Protein AF-A0A7S1Z4U7-F1 (afdb_monomer_lite)

Sequence (119 aa):
FMSSIIAFLLVAQSKIVYRRFMEARAHLTLCYKSCQELVQYLAVLTMDDTSEGAKKWRQRVAYRTILLLRVTMATMEYQSQQHAPWRVPEMSDQERHELEEVILLTEDNVDGKDATLAG

Secondary structure (DSSP, 8-state):
-HHHHHHHHHHHHHHHHHHHHHHHHHHHHHHHHHHHHHHHHHHHHTSS---HHHHHHHHHHHHHHHHHHHHHHHHHHHHHH---TT--TTS-HHHHHHHHHHHHHHHHHHTTTGGGS--

pLDDT: mean 82.72, std 14.14, range [39.12, 96.06]

Radius of gyration: 21.39 Å; chains: 1; bounding box: 46×33×61 Å

Structure (mmCIF, N/CA/C/O backbone):
data_AF-A0A7S1Z4U7-F1
#
_entry.id   AF-A0A7S1Z4U7-F1
#
loop_
_atom_site.group_PDB
_atom_site.id
_atom_site.type_symbol
_atom_site.label_atom_id
_atom_site.label_alt_id
_atom_site.label_comp_id
_atom_site.label_asym_id
_atom_site.label_entity_id
_atom_site.label_seq_id
_atom_site.pdbx_PDB_ins_code
_atom_site.Cartn_x
_atom_site.Cartn_y
_atom_site.Cartn_z
_atom_site.occupancy
_atom_site.B_iso_or_equiv
_atom_site.auth_seq_id
_atom_site.auth_comp_id
_atom_site.auth_asym_id
_atom_site.auth_atom_id
_atom_site.pdbx_PDB_model_num
ATOM 1 N N . PHE A 1 1 ? -29.318 4.287 37.965 1.00 84.56 1 PHE A N 1
ATOM 2 C CA . PHE A 1 1 ? -27.888 4.252 38.339 1.00 84.56 1 PHE A CA 1
ATOM 3 C C . PHE A 1 1 ? -27.112 3.152 37.609 1.00 84.56 1 PHE A C 1
ATOM 5 O O . PHE A 1 1 ? -26.137 3.461 36.940 1.00 84.56 1 PHE A O 1
ATOM 12 N N . MET A 1 2 ? -27.557 1.887 37.629 1.00 89.38 2 MET A N 1
ATOM 13 C CA . MET A 1 2 ? -26.891 0.821 36.848 1.00 89.38 2 MET A CA 1
ATOM 14 C C . MET A 1 2 ? -26.913 1.080 35.327 1.00 89.38 2 MET A C 1
ATOM 16 O O . MET A 1 2 ? -25.887 0.980 34.665 1.00 89.38 2 MET A O 1
ATOM 20 N N . SER A 1 3 ? -28.051 1.526 34.782 1.00 92.44 3 SER A N 1
ATOM 21 C CA . SER A 1 3 ? -28.183 1.883 33.355 1.00 92.44 3 SER A CA 1
ATOM 22 C C . SER A 1 3 ? -27.250 3.028 32.916 1.00 92.44 3 SER A C 1
ATOM 24 O O . SER A 1 3 ? -26.701 2.976 31.817 1.00 92.44 3 SER A O 1
ATOM 26 N N . SER A 1 4 ? -27.003 4.024 33.775 1.00 93.00 4 SER A N 1
ATOM 27 C CA . SER A 1 4 ? -26.118 5.152 33.451 1.00 93.00 4 SER A CA 1
ATOM 28 C C . SER A 1 4 ? -24.641 4.749 33.394 1.00 93.00 4 SER A C 1
ATOM 30 O O . SER A 1 4 ? -23.907 5.265 32.556 1.00 93.00 4 SER A O 1
ATOM 32 N N . ILE A 1 5 ? -24.208 3.794 34.227 1.00 95.31 5 ILE A N 1
ATOM 33 C CA . ILE A 1 5 ? -22.835 3.260 34.187 1.00 95.31 5 ILE A CA 1
ATOM 34 C C . ILE A 1 5 ? -22.615 2.454 32.901 1.00 95.31 5 ILE A C 1
ATOM 36 O O . ILE A 1 5 ? -21.605 2.636 32.225 1.00 95.31 5 ILE A O 1
ATOM 40 N N . ILE A 1 6 ? -23.584 1.617 32.518 1.00 94.94 6 ILE A N 1
ATOM 41 C CA . ILE A 1 6 ? -23.508 0.815 31.287 1.00 94.94 6 ILE A CA 1
ATOM 42 C C . ILE A 1 6 ? -23.445 1.719 30.049 1.00 94.94 6 ILE A C 1
ATOM 44 O O . ILE A 1 6 ? -22.613 1.500 29.170 1.00 94.94 6 ILE A O 1
ATOM 48 N N . ALA A 1 7 ? -24.265 2.774 29.998 1.00 94.44 7 ALA A N 1
ATOM 49 C CA . ALA A 1 7 ? -24.229 3.742 28.903 1.00 94.44 7 ALA A CA 1
ATOM 50 C C . ALA A 1 7 ? -22.855 4.428 28.783 1.00 94.44 7 ALA A C 1
ATOM 52 O O . ALA A 1 7 ? -22.326 4.568 27.681 1.00 94.44 7 ALA A O 1
ATOM 53 N N . PHE A 1 8 ? -22.240 4.801 29.910 1.00 95.00 8 PHE A N 1
ATOM 54 C CA . PHE A 1 8 ? -20.904 5.396 29.914 1.00 95.00 8 PHE A CA 1
ATOM 55 C C . PHE A 1 8 ? -19.829 4.424 29.402 1.00 95.00 8 PHE A C 1
ATOM 57 O O . PHE A 1 8 ? -19.002 4.807 28.572 1.00 95.00 8 PHE A O 1
ATOM 64 N N . LEU A 1 9 ? -19.866 3.161 29.838 1.00 95.25 9 LEU A N 1
ATOM 65 C CA . LEU A 1 9 ? -18.925 2.129 29.388 1.00 95.25 9 LEU A CA 1
ATOM 66 C C . LEU A 1 9 ? -19.042 1.856 27.884 1.00 95.25 9 LEU A C 1
ATOM 68 O O . LEU A 1 9 ? -18.022 1.777 27.202 1.00 95.25 9 LEU A O 1
ATOM 72 N N . LEU A 1 10 ? -20.263 1.795 27.345 1.00 96.06 10 LEU A N 1
ATOM 73 C CA . LEU A 1 10 ? -20.496 1.628 25.905 1.00 96.06 10 LEU A CA 1
ATOM 74 C C . LEU A 1 10 ? -19.935 2.801 25.087 1.00 96.06 10 LEU A C 1
ATOM 76 O O . LEU A 1 10 ? -19.312 2.606 24.038 1.00 96.06 10 LEU A O 1
ATOM 80 N N . VAL A 1 11 ? -20.098 4.033 25.574 1.00 95.88 11 VAL A N 1
ATOM 81 C CA . VAL A 1 11 ? -19.523 5.218 24.918 1.00 95.88 11 VAL A CA 1
ATOM 82 C C . VAL A 1 11 ? -17.993 5.202 24.998 1.00 95.88 11 VAL A C 1
ATOM 84 O O . VAL A 1 11 ? -17.323 5.533 24.021 1.00 95.88 11 VAL A O 1
ATOM 87 N N . ALA A 1 12 ? -17.413 4.792 26.127 1.00 95.50 12 ALA A N 1
ATOM 88 C CA . ALA A 1 12 ? -15.964 4.671 26.266 1.00 95.50 12 ALA A CA 1
ATOM 89 C C . ALA A 1 12 ? -15.391 3.599 25.322 1.00 95.50 12 ALA A C 1
ATOM 91 O O . ALA A 1 12 ? -14.424 3.858 24.605 1.00 95.50 12 ALA A O 1
ATOM 92 N N . GLN A 1 13 ? -16.023 2.425 25.260 1.00 95.25 13 GLN A N 1
ATOM 93 C CA . GLN A 1 13 ? -15.604 1.327 24.393 1.00 95.25 13 GLN A CA 1
ATOM 94 C C . GLN A 1 13 ? -15.696 1.708 22.912 1.00 95.25 13 GLN A C 1
ATOM 96 O O . GLN A 1 13 ? -14.731 1.520 22.170 1.00 95.25 13 GLN A O 1
ATOM 101 N N . SER A 1 14 ? -16.817 2.295 22.484 1.00 95.31 14 SER A N 1
ATOM 102 C CA . SER A 1 14 ? -16.995 2.715 21.089 1.00 95.31 14 SER A CA 1
ATOM 103 C C . SER A 1 14 ? -15.962 3.764 20.672 1.00 95.31 14 SER A C 1
ATOM 105 O O . SER A 1 14 ? -15.386 3.651 19.591 1.00 95.31 14 SER A O 1
ATOM 107 N N . LYS A 1 15 ? -15.625 4.720 21.550 1.00 95.56 15 LYS A N 1
ATOM 108 C CA . LYS A 1 15 ? -14.544 5.689 21.304 1.00 95.56 15 LYS A CA 1
ATOM 109 C C . LYS A 1 15 ? -13.176 5.026 21.133 1.00 95.56 15 LYS A C 1
ATOM 111 O O . LYS A 1 15 ? -12.426 5.430 20.246 1.00 95.56 15 LYS A O 1
ATOM 116 N N . ILE A 1 16 ? -12.841 4.027 21.954 1.00 95.56 16 ILE A N 1
ATOM 117 C CA . ILE A 1 16 ? -11.557 3.309 21.859 1.00 95.56 16 ILE A CA 1
ATOM 118 C C . ILE A 1 16 ? -11.460 2.558 20.528 1.00 95.56 16 ILE A C 1
ATOM 120 O O . ILE A 1 16 ? -10.454 2.685 19.827 1.00 95.56 16 ILE A O 1
ATOM 124 N N . VAL A 1 17 ? -12.506 1.813 20.160 1.00 93.75 17 VAL A N 1
ATOM 125 C CA . VAL A 1 17 ? -12.552 1.060 18.896 1.00 93.75 17 VAL A CA 1
ATOM 126 C C . VAL A 1 17 ? -12.471 2.009 17.703 1.00 93.75 17 VAL A C 1
ATOM 128 O O . VAL A 1 17 ? -11.656 1.800 16.807 1.00 93.75 17 VAL A O 1
ATOM 131 N N . TYR A 1 18 ? -13.245 3.097 17.726 1.00 93.69 18 TYR A N 1
ATOM 132 C CA . TYR A 1 18 ? -13.238 4.096 16.662 1.00 93.69 18 TYR A CA 1
ATOM 133 C C . TYR A 1 18 ? -11.863 4.747 16.487 1.00 93.69 18 TYR A C 1
ATOM 135 O O . TYR A 1 18 ? -11.378 4.880 15.366 1.00 93.69 18 TYR A O 1
ATOM 143 N N . ARG A 1 19 ? -11.191 5.106 17.589 1.00 95.62 19 ARG A N 1
ATOM 144 C CA . ARG A 1 19 ? -9.846 5.688 17.532 1.00 95.62 19 ARG A CA 1
ATOM 145 C C . ARG A 1 19 ? -8.843 4.727 16.893 1.00 95.62 19 ARG A C 1
ATOM 147 O O . ARG A 1 19 ? -8.124 5.141 15.991 1.00 95.62 19 ARG A O 1
ATOM 154 N N . ARG A 1 20 ? -8.834 3.458 17.314 1.00 91.88 20 ARG A N 1
ATOM 155 C CA . ARG A 1 20 ? -7.946 2.429 16.742 1.00 91.88 20 ARG A CA 1
ATOM 156 C C . ARG A 1 20 ? -8.210 2.210 15.254 1.00 91.88 20 ARG A C 1
ATOM 158 O O . ARG A 1 20 ? -7.270 2.118 14.473 1.00 91.88 20 ARG A O 1
ATOM 165 N N . PHE A 1 21 ? -9.480 2.173 14.857 1.00 89.31 21 PHE A N 1
ATOM 166 C CA . PHE A 1 21 ? -9.862 2.051 13.453 1.00 89.31 21 PHE A CA 1
ATOM 167 C C . PHE A 1 21 ? -9.358 3.235 12.614 1.00 89.31 21 PHE A C 1
ATOM 169 O O . PHE A 1 21 ? -8.782 3.042 11.544 1.00 89.31 21 PHE A O 1
ATOM 176 N N . MET A 1 22 ? -9.529 4.463 13.112 1.00 91.81 22 MET A N 1
ATOM 177 C CA . MET A 1 22 ? -9.057 5.667 12.424 1.00 91.81 22 MET A CA 1
ATOM 178 C C . MET A 1 22 ? -7.529 5.719 12.316 1.00 91.81 22 MET A C 1
ATOM 180 O O . MET A 1 22 ? -7.007 6.124 11.281 1.00 91.81 22 MET A O 1
ATOM 184 N N . GLU A 1 23 ? -6.815 5.277 13.350 1.00 93.75 23 GLU A N 1
ATOM 185 C CA . GLU A 1 23 ? -5.352 5.202 13.366 1.00 93.75 23 GLU A CA 1
ATOM 186 C C . GLU A 1 23 ? -4.828 4.181 12.345 1.00 93.75 23 GLU A C 1
ATOM 188 O O . GLU A 1 23 ? -3.990 4.517 11.507 1.00 93.75 23 GLU A O 1
ATOM 193 N N . ALA A 1 24 ? -5.409 2.977 12.303 1.00 88.38 24 ALA A N 1
ATOM 194 C CA . ALA A 1 24 ? -5.095 1.983 11.276 1.00 88.38 24 ALA A CA 1
ATOM 195 C C . ALA A 1 24 ? -5.344 2.531 9.858 1.00 88.38 24 ALA A C 1
ATOM 197 O O . ALA A 1 24 ? -4.479 2.433 8.985 1.00 88.38 24 ALA A O 1
ATOM 198 N N . ARG A 1 25 ? -6.492 3.187 9.632 1.00 88.38 25 ARG A N 1
ATOM 199 C CA . ARG A 1 25 ? -6.826 3.817 8.343 1.00 88.38 25 ARG A CA 1
ATOM 200 C C . ARG A 1 25 ? -5.832 4.916 7.950 1.00 88.38 25 ARG A C 1
ATOM 202 O O . ARG A 1 25 ? -5.507 5.048 6.767 1.00 88.38 25 ARG A O 1
ATOM 209 N N . ALA A 1 26 ? -5.337 5.692 8.912 1.00 93.00 26 ALA A N 1
ATOM 210 C CA . ALA A 1 26 ? -4.315 6.704 8.664 1.00 93.00 26 ALA A CA 1
ATOM 211 C C . ALA A 1 26 ? -2.995 6.067 8.196 1.00 93.00 26 ALA A C 1
ATOM 213 O O . ALA A 1 26 ? -2.436 6.507 7.190 1.00 93.00 26 ALA A O 1
ATOM 214 N N . HIS A 1 27 ? -2.542 4.989 8.845 1.00 91.62 27 HIS A N 1
ATOM 215 C CA . HIS A 1 27 ? -1.341 4.254 8.428 1.00 91.62 27 HIS A CA 1
ATOM 216 C C . HIS A 1 27 ? -1.465 3.658 7.022 1.00 91.62 27 HIS A C 1
ATOM 218 O O . HIS A 1 27 ? -0.524 3.729 6.236 1.00 91.62 27 HIS A O 1
ATOM 224 N N . LEU A 1 28 ? -2.636 3.136 6.666 1.00 89.56 28 LEU A N 1
ATOM 225 C CA . LEU A 1 28 ? -2.896 2.612 5.323 1.00 89.56 28 LEU A CA 1
ATOM 226 C C . LEU A 1 28 ? -2.889 3.704 4.258 1.00 89.56 28 LEU A C 1
ATOM 228 O O . LEU A 1 28 ? -2.333 3.521 3.179 1.00 89.56 28 LEU A O 1
ATOM 232 N N . THR A 1 29 ? -3.468 4.860 4.582 1.00 91.31 29 THR A N 1
ATOM 233 C CA . THR A 1 29 ? -3.444 6.028 3.694 1.00 91.31 29 THR A CA 1
ATOM 234 C C . THR A 1 29 ? -2.005 6.483 3.452 1.00 91.31 29 THR A C 1
ATOM 236 O O . THR A 1 29 ? -1.626 6.763 2.315 1.00 91.31 29 THR A O 1
ATOM 239 N N . LEU A 1 30 ? -1.184 6.505 4.507 1.00 94.44 30 LEU A N 1
ATOM 240 C CA . LEU A 1 30 ? 0.239 6.813 4.403 1.00 94.44 30 LEU A CA 1
ATOM 241 C C . LEU A 1 30 ? 0.974 5.781 3.536 1.00 94.44 30 LEU A C 1
ATOM 243 O O . LEU A 1 30 ? 1.702 6.170 2.630 1.00 94.44 30 LEU A O 1
ATOM 247 N N . CYS A 1 31 ? 0.733 4.487 3.754 1.00 91.00 31 CYS A N 1
ATOM 248 C CA . CYS A 1 31 ? 1.320 3.408 2.959 1.00 91.00 31 CYS A CA 1
ATOM 249 C C . CYS A 1 31 ? 0.981 3.541 1.465 1.00 91.00 31 CYS A C 1
ATOM 251 O O . CYS A 1 31 ? 1.878 3.463 0.626 1.00 91.00 31 CYS A O 1
ATOM 253 N N . TYR A 1 32 ? -0.285 3.818 1.132 1.00 91.50 32 TYR A N 1
ATOM 254 C CA . TYR A 1 32 ? -0.722 4.037 -0.249 1.00 91.50 32 TYR A CA 1
ATOM 255 C C . TYR A 1 32 ? 0.013 5.217 -0.892 1.00 91.50 32 TYR A C 1
ATOM 257 O O . TYR A 1 32 ? 0.536 5.103 -2.001 1.00 91.50 32 TYR A O 1
ATOM 265 N N . LYS A 1 33 ? 0.112 6.335 -0.164 1.00 93.94 33 LYS A N 1
ATOM 266 C CA . LYS A 1 33 ? 0.832 7.522 -0.629 1.00 93.94 33 LYS A CA 1
ATOM 267 C C . LYS A 1 33 ? 2.316 7.224 -0.863 1.00 93.94 33 LYS A C 1
ATOM 269 O O . LYS A 1 33 ? 2.829 7.538 -1.932 1.00 93.94 33 LYS A O 1
ATOM 274 N N . SER A 1 34 ? 2.983 6.560 0.080 1.00 94.25 34 SER A N 1
ATOM 275 C CA . SER A 1 34 ? 4.397 6.189 -0.050 1.00 94.25 34 SER A CA 1
ATOM 276 C C . SER A 1 34 ? 4.646 5.209 -1.198 1.00 94.25 34 SER A C 1
ATOM 278 O O . SER A 1 34 ? 5.648 5.326 -1.897 1.00 94.25 34 SER A O 1
ATOM 280 N N . CYS A 1 35 ? 3.728 4.272 -1.447 1.00 92.94 35 CYS A N 1
ATOM 281 C CA . CYS A 1 35 ? 3.793 3.372 -2.599 1.00 92.94 35 CYS A CA 1
ATOM 282 C C . CYS A 1 35 ? 3.705 4.135 -3.930 1.00 92.94 35 CYS A C 1
ATOM 284 O O . CYS A 1 35 ? 4.458 3.850 -4.861 1.00 92.94 35 CYS A O 1
ATOM 286 N N . GLN A 1 36 ? 2.813 5.122 -4.018 1.00 92.12 36 GLN A N 1
ATOM 287 C CA . GLN A 1 36 ? 2.683 5.969 -5.201 1.00 92.12 36 GLN A CA 1
ATOM 288 C C . GLN A 1 36 ? 3.936 6.832 -5.423 1.00 92.12 36 GLN A C 1
ATOM 290 O O . GLN A 1 36 ? 4.448 6.892 -6.542 1.00 92.12 36 GLN A O 1
ATOM 295 N N . GLU A 1 37 ? 4.455 7.453 -4.361 1.00 95.12 37 GLU A N 1
ATOM 296 C CA . GLU A 1 37 ? 5.698 8.233 -4.396 1.00 95.12 37 GLU A CA 1
ATOM 297 C C . GLU A 1 37 ? 6.888 7.366 -4.826 1.00 95.12 37 GLU A C 1
ATOM 299 O O . GLU A 1 37 ? 7.665 7.781 -5.682 1.00 95.12 37 GLU A O 1
ATOM 304 N N . LEU A 1 38 ? 6.992 6.131 -4.321 1.00 93.88 38 LEU A N 1
ATOM 305 C CA . LEU A 1 38 ? 8.035 5.180 -4.709 1.00 93.88 38 LEU A CA 1
ATOM 306 C C . LEU A 1 38 ? 8.023 4.912 -6.218 1.00 93.88 38 LEU A C 1
ATOM 308 O O . LEU A 1 38 ? 9.065 5.012 -6.863 1.00 93.88 38 LEU A O 1
ATOM 312 N N . VAL A 1 39 ? 6.858 4.595 -6.792 1.00 92.62 39 VAL A N 1
ATOM 313 C CA . VAL A 1 39 ? 6.727 4.331 -8.236 1.00 92.62 39 VAL A CA 1
ATOM 314 C C . VAL A 1 39 ? 7.054 5.582 -9.053 1.00 92.62 39 VAL A C 1
ATOM 316 O O . VAL A 1 39 ? 7.707 5.488 -10.093 1.00 92.62 39 VAL A O 1
ATOM 319 N N . GLN A 1 40 ? 6.655 6.762 -8.576 1.00 93.19 40 GLN A N 1
ATOM 320 C CA . GLN A 1 40 ? 6.977 8.025 -9.233 1.00 93.19 40 GLN A CA 1
ATOM 321 C C . GLN A 1 40 ? 8.484 8.314 -9.206 1.00 93.19 40 GLN A C 1
ATOM 323 O O . GLN A 1 40 ? 9.059 8.622 -10.250 1.00 93.19 40 GLN A O 1
ATOM 328 N N . TYR A 1 41 ? 9.143 8.173 -8.054 1.00 94.88 41 TYR A N 1
ATOM 329 C CA . TYR A 1 41 ? 10.592 8.355 -7.938 1.00 94.88 41 TYR A CA 1
ATOM 330 C C . TYR A 1 41 ? 11.362 7.351 -8.786 1.00 94.88 41 TYR A C 1
ATOM 332 O O . TYR A 1 41 ? 12.333 7.722 -9.438 1.00 94.88 41 TYR A O 1
ATOM 340 N N . LEU A 1 42 ? 10.892 6.107 -8.850 1.00 92.62 42 LEU A N 1
ATOM 341 C CA . LEU A 1 42 ? 11.449 5.079 -9.720 1.00 92.62 42 LEU A CA 1
ATOM 342 C C . LEU A 1 42 ? 11.386 5.492 -11.197 1.00 92.62 42 LEU A C 1
ATOM 344 O O . LEU A 1 42 ? 12.367 5.348 -11.927 1.00 92.62 42 LEU A O 1
ATOM 348 N N . ALA A 1 43 ? 10.237 6.013 -11.634 1.00 89.81 43 ALA A N 1
ATOM 349 C CA . ALA A 1 43 ? 10.028 6.460 -13.005 1.00 89.81 43 ALA A CA 1
ATOM 350 C C . ALA A 1 43 ? 10.910 7.665 -13.360 1.00 89.81 43 ALA A C 1
ATOM 352 O O . ALA A 1 43 ? 11.473 7.686 -14.451 1.00 89.81 43 ALA A O 1
ATOM 353 N N . VAL A 1 44 ? 11.067 8.618 -12.435 1.00 93.19 44 VAL A N 1
ATOM 354 C CA . VAL A 1 44 ? 11.950 9.784 -12.604 1.00 93.19 44 VAL A CA 1
ATOM 355 C C . VAL A 1 44 ? 13.419 9.358 -12.639 1.00 93.19 44 VAL A C 1
ATOM 357 O O . VAL A 1 44 ? 14.151 9.774 -13.529 1.00 93.19 44 VAL A O 1
ATOM 360 N N . LEU A 1 45 ? 13.847 8.482 -11.725 1.00 92.44 45 LEU A N 1
ATOM 361 C CA . LEU A 1 45 ? 15.233 8.008 -11.644 1.00 92.44 45 LEU A CA 1
ATOM 362 C C . LEU A 1 45 ? 15.664 7.231 -12.897 1.00 92.44 45 LEU A C 1
ATOM 364 O O . LEU A 1 45 ? 16.823 7.278 -13.290 1.00 92.44 45 LEU A O 1
ATOM 368 N N . THR A 1 46 ? 14.731 6.515 -13.525 1.00 92.19 46 THR A N 1
ATOM 369 C CA . THR A 1 46 ? 14.982 5.698 -14.725 1.00 92.19 46 THR A CA 1
ATOM 370 C C . THR A 1 46 ? 14.435 6.334 -16.003 1.00 92.19 46 THR A C 1
ATOM 372 O O . THR A 1 46 ? 14.180 5.639 -16.988 1.00 92.19 46 THR A O 1
ATOM 375 N N . MET A 1 47 ? 14.224 7.653 -15.999 1.00 91.25 47 MET A N 1
ATOM 376 C CA . MET A 1 47 ? 13.688 8.373 -17.154 1.00 91.25 47 MET A CA 1
ATOM 377 C C . MET A 1 47 ? 14.663 8.358 -18.339 1.00 91.25 47 MET A C 1
ATOM 379 O O . MET A 1 47 ? 14.232 8.119 -19.466 1.00 91.25 47 MET A O 1
ATOM 383 N N . ASP A 1 48 ? 15.959 8.529 -18.074 1.00 93.06 48 ASP A N 1
ATOM 384 C CA . ASP A 1 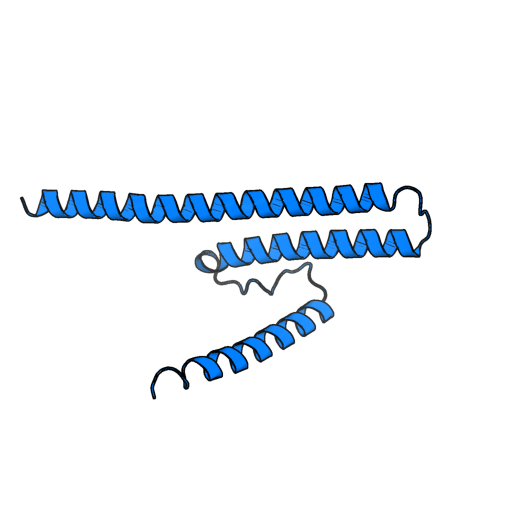48 ? 17.000 8.565 -19.111 1.00 93.06 48 ASP A CA 1
ATOM 385 C C . ASP A 1 48 ? 17.406 7.165 -19.605 1.00 93.06 48 ASP A C 1
ATOM 387 O O . ASP A 1 48 ? 17.950 7.015 -20.702 1.00 93.06 48 ASP A O 1
ATOM 391 N N . ASP A 1 49 ? 17.103 6.117 -18.831 1.00 90.94 49 ASP A N 1
ATOM 392 C CA . ASP A 1 49 ? 17.371 4.734 -19.220 1.00 90.94 49 ASP A CA 1
ATOM 393 C C . ASP A 1 49 ? 16.204 4.160 -20.040 1.00 90.94 49 ASP A C 1
ATOM 395 O O . ASP A 1 49 ? 15.152 3.750 -19.531 1.00 90.94 49 ASP A O 1
ATOM 399 N N . THR A 1 50 ? 16.402 4.131 -21.357 1.00 91.44 50 THR A N 1
ATOM 400 C CA . THR A 1 50 ? 15.444 3.586 -22.329 1.00 91.44 50 THR A CA 1
ATOM 401 C C . THR A 1 50 ? 15.651 2.099 -22.616 1.00 91.44 50 THR A C 1
ATOM 403 O O . THR A 1 50 ? 14.921 1.534 -23.438 1.00 91.44 50 THR A O 1
ATOM 406 N N . SER A 1 51 ? 16.595 1.442 -21.930 1.00 94.88 51 SER A N 1
ATOM 407 C CA . SER A 1 51 ? 16.855 0.017 -22.107 1.00 94.88 51 SER A CA 1
ATOM 408 C C . SER A 1 51 ? 15.615 -0.827 -21.795 1.00 94.88 51 SER A C 1
ATOM 410 O O . SER A 1 51 ? 14.827 -0.552 -20.884 1.00 94.88 51 SER A O 1
ATOM 412 N N . GLU A 1 52 ? 15.445 -1.918 -22.543 1.00 92.56 52 GLU A N 1
ATOM 413 C CA . GLU A 1 52 ? 14.373 -2.890 -22.290 1.00 92.56 52 GLU A CA 1
ATOM 414 C C . GLU A 1 52 ? 14.469 -3.502 -20.882 1.00 92.56 52 GLU A C 1
ATOM 416 O O . GLU A 1 52 ? 13.451 -3.832 -20.270 1.00 92.56 52 GLU A O 1
ATOM 421 N N . GLY A 1 53 ? 15.683 -3.593 -20.326 1.00 91.44 53 GLY A N 1
ATOM 422 C CA . GLY A 1 53 ? 15.914 -4.008 -18.943 1.00 91.44 53 GLY A CA 1
ATOM 423 C C . GLY A 1 53 ? 15.267 -3.055 -17.938 1.00 91.44 53 GLY A C 1
ATOM 424 O O . GLY A 1 53 ? 14.485 -3.496 -17.092 1.00 91.44 53 GLY A O 1
ATOM 425 N N . ALA A 1 54 ? 15.511 -1.749 -18.072 1.00 88.62 54 ALA A N 1
ATOM 426 C CA . ALA A 1 54 ? 14.925 -0.735 -17.200 1.00 88.62 54 ALA A CA 1
ATOM 427 C C . ALA A 1 54 ? 13.397 -0.659 -17.320 1.00 88.62 54 ALA A C 1
ATOM 429 O O . ALA A 1 54 ? 12.703 -0.469 -16.318 1.00 88.62 54 ALA 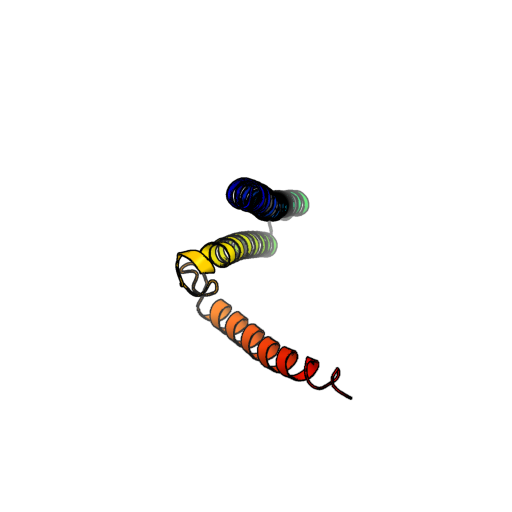A O 1
ATOM 430 N N . LYS A 1 55 ? 12.836 -0.852 -18.522 1.00 89.81 55 LYS A N 1
ATOM 431 C CA . LYS A 1 55 ? 11.375 -0.933 -18.717 1.00 89.81 55 LYS A CA 1
ATOM 432 C C . LYS A 1 55 ? 10.767 -2.129 -17.983 1.00 89.81 55 LYS A C 1
ATOM 434 O O . LYS A 1 55 ? 9.822 -1.956 -17.213 1.00 89.81 55 LYS A O 1
ATOM 439 N N . LYS A 1 56 ? 11.337 -3.327 -18.159 1.00 92.38 56 LYS A N 1
ATOM 440 C CA . LYS A 1 56 ? 10.875 -4.544 -17.466 1.00 92.38 56 LYS A CA 1
ATOM 441 C C . LYS A 1 56 ? 11.005 -4.424 -15.953 1.00 92.38 56 LYS A C 1
ATOM 443 O O . LYS A 1 56 ? 10.133 -4.890 -15.222 1.00 92.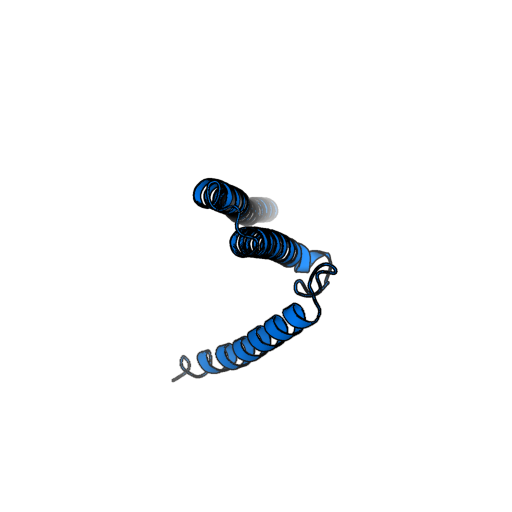38 56 LYS A O 1
ATOM 448 N N . TRP A 1 57 ? 12.079 -3.801 -15.474 1.00 89.81 57 TRP A N 1
ATOM 449 C CA . TRP A 1 57 ? 12.278 -3.572 -14.049 1.00 89.81 57 TRP A CA 1
ATOM 450 C C . TRP A 1 57 ? 11.233 -2.611 -13.471 1.00 89.81 57 TRP A C 1
ATOM 452 O O . TRP A 1 57 ? 10.577 -2.965 -12.492 1.00 89.81 57 TRP A O 1
ATOM 462 N N . ARG A 1 58 ? 10.981 -1.466 -14.124 1.00 90.94 58 ARG A N 1
ATOM 463 C CA . ARG A 1 58 ? 9.905 -0.533 -13.740 1.00 90.94 58 ARG A CA 1
ATOM 464 C C . ARG A 1 58 ? 8.547 -1.216 -13.662 1.00 90.94 58 ARG A C 1
ATOM 466 O O . ARG A 1 58 ? 7.837 -1.065 -12.670 1.00 90.94 58 ARG A O 1
ATOM 473 N N . GLN A 1 59 ? 8.207 -1.997 -14.686 1.00 90.50 59 GLN A N 1
ATOM 474 C CA . GLN A 1 59 ? 6.948 -2.734 -14.732 1.00 90.50 59 GLN A CA 1
ATOM 475 C C . GLN A 1 59 ? 6.843 -3.745 -13.585 1.00 90.50 59 GLN A C 1
ATOM 477 O O . GLN A 1 59 ? 5.792 -3.846 -12.959 1.00 90.50 59 GLN A O 1
ATOM 482 N N . ARG A 1 60 ? 7.935 -4.449 -13.262 1.00 90.56 60 ARG A N 1
ATOM 483 C CA . ARG A 1 60 ? 7.976 -5.407 -12.149 1.00 90.56 60 ARG A CA 1
ATOM 484 C C . ARG A 1 60 ? 7.784 -4.728 -10.797 1.00 90.56 60 ARG A C 1
ATOM 486 O O . ARG A 1 60 ? 7.034 -5.240 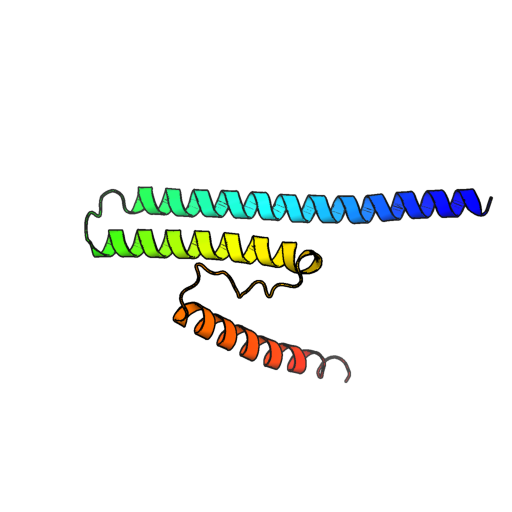-9.973 1.00 90.56 60 ARG A O 1
ATOM 493 N N . VAL A 1 61 ? 8.445 -3.594 -10.568 1.00 91.06 61 VAL A N 1
ATOM 494 C CA . VAL A 1 61 ? 8.288 -2.830 -9.324 1.00 91.06 61 VAL A CA 1
ATOM 495 C C . VAL A 1 61 ? 6.853 -2.326 -9.200 1.00 91.06 61 VAL A C 1
ATOM 497 O O . VAL A 1 61 ? 6.213 -2.605 -8.193 1.00 91.06 61 VAL A O 1
ATOM 500 N N . ALA A 1 62 ? 6.312 -1.684 -10.240 1.00 90.50 62 ALA A N 1
ATOM 501 C CA . ALA A 1 62 ? 4.933 -1.199 -10.238 1.00 90.50 62 ALA A CA 1
ATOM 502 C C . ALA A 1 62 ? 3.920 -2.329 -9.993 1.00 90.50 62 ALA A C 1
ATOM 504 O O . ALA A 1 62 ? 3.022 -2.185 -9.166 1.00 90.50 62 ALA A O 1
ATOM 505 N N . TYR A 1 63 ? 4.099 -3.475 -10.655 1.00 90.50 63 TYR A N 1
ATOM 506 C CA . TYR A 1 63 ? 3.262 -4.654 -10.454 1.00 90.50 63 TYR A CA 1
ATOM 507 C C . TYR A 1 63 ? 3.325 -5.159 -9.004 1.00 90.50 63 TYR A C 1
ATOM 509 O O . TYR A 1 63 ? 2.282 -5.323 -8.374 1.00 90.50 63 TYR A O 1
ATOM 517 N N . ARG A 1 64 ? 4.527 -5.315 -8.428 1.00 89.19 64 ARG A N 1
ATOM 518 C CA . ARG A 1 64 ? 4.693 -5.741 -7.027 1.00 89.19 64 ARG A CA 1
ATOM 519 C C . ARG A 1 64 ? 4.087 -4.746 -6.038 1.00 89.19 64 ARG A C 1
ATOM 521 O O . ARG A 1 64 ? 3.476 -5.163 -5.060 1.00 89.19 64 ARG A O 1
ATOM 528 N N . THR A 1 65 ? 4.206 -3.446 -6.295 1.00 90.81 65 THR A N 1
ATOM 529 C CA . THR A 1 65 ? 3.582 -2.406 -5.467 1.00 90.81 65 THR A CA 1
ATOM 530 C C . THR A 1 65 ? 2.055 -2.488 -5.516 1.00 90.81 65 THR A C 1
ATOM 532 O O . THR A 1 65 ? 1.407 -2.421 -4.475 1.00 90.81 65 THR A O 1
ATOM 535 N N . ILE A 1 66 ? 1.464 -2.686 -6.698 1.00 88.81 66 ILE A N 1
ATOM 536 C CA . ILE A 1 66 ? 0.009 -2.866 -6.847 1.00 88.81 66 ILE A CA 1
ATOM 537 C C . ILE A 1 66 ? -0.456 -4.134 -6.123 1.00 88.81 66 ILE A C 1
ATOM 539 O O . ILE A 1 66 ? -1.467 -4.105 -5.419 1.00 88.81 66 ILE A O 1
ATOM 543 N N . LEU A 1 67 ? 0.287 -5.231 -6.271 1.00 88.06 67 LEU A N 1
ATOM 544 C CA . LEU A 1 67 ? -0.005 -6.503 -5.619 1.00 88.06 67 LEU A CA 1
ATOM 545 C C . LEU A 1 67 ? 0.013 -6.360 -4.091 1.00 88.06 67 LEU A C 1
ATOM 547 O O . LEU A 1 67 ? -0.940 -6.763 -3.429 1.00 88.06 67 LEU A O 1
ATOM 551 N N . LEU A 1 68 ? 1.041 -5.704 -3.541 1.00 86.88 68 LEU A N 1
ATOM 552 C CA . LEU A 1 68 ? 1.154 -5.412 -2.111 1.00 86.88 68 LEU A CA 1
ATOM 553 C C . LEU A 1 68 ? -0.053 -4.617 -1.597 1.00 86.88 68 LEU A C 1
ATOM 555 O O . LEU A 1 68 ? -0.632 -4.968 -0.568 1.00 86.88 68 LEU A O 1
ATOM 559 N N . LEU A 1 69 ? -0.465 -3.570 -2.319 1.00 88.00 69 LEU A N 1
ATOM 560 C CA . LEU A 1 69 ? -1.625 -2.758 -1.945 1.00 88.00 69 LEU A CA 1
ATOM 561 C C . LEU A 1 69 ? -2.920 -3.581 -1.941 1.00 88.00 69 LEU A C 1
ATOM 563 O O . LEU A 1 69 ? -3.715 -3.460 -1.009 1.00 88.00 69 LEU A O 1
ATOM 567 N N . ARG A 1 70 ? -3.112 -4.456 -2.936 1.00 85.69 70 ARG A N 1
ATOM 568 C CA . ARG A 1 70 ? -4.282 -5.345 -3.006 1.00 85.69 70 ARG A CA 1
ATOM 569 C C . ARG A 1 70 ? -4.310 -6.370 -1.881 1.00 85.69 70 ARG A C 1
ATOM 571 O O . ARG A 1 70 ? -5.348 -6.522 -1.247 1.00 85.69 70 ARG A O 1
ATOM 578 N N . VAL A 1 71 ? -3.185 -7.023 -1.594 1.00 86.25 71 VAL A N 1
ATOM 579 C CA . VAL A 1 71 ? -3.081 -7.981 -0.480 1.00 86.25 71 VAL A CA 1
ATOM 580 C C . VAL A 1 71 ? -3.334 -7.278 0.853 1.00 86.25 71 VAL A C 1
ATOM 582 O O . VAL A 1 71 ? -4.050 -7.800 1.704 1.00 86.25 71 VAL A O 1
ATOM 585 N N . THR A 1 72 ? -2.820 -6.059 1.024 1.00 86.00 72 THR A N 1
ATOM 586 C CA . THR A 1 72 ? -3.057 -5.256 2.233 1.00 86.00 72 THR A CA 1
ATOM 587 C C . THR A 1 72 ? -4.546 -4.943 2.412 1.00 86.00 72 THR A C 1
ATOM 589 O O . THR A 1 72 ? -5.079 -5.140 3.502 1.00 86.00 72 THR A O 1
ATOM 592 N N . MET A 1 73 ? -5.247 -4.524 1.350 1.00 84.12 73 MET A N 1
ATOM 593 C CA . MET A 1 73 ? -6.703 -4.320 1.390 1.00 84.12 73 MET A CA 1
ATOM 594 C C . MET A 1 73 ? -7.461 -5.621 1.679 1.00 84.12 73 MET A C 1
ATOM 596 O O . MET A 1 73 ? -8.303 -5.644 2.574 1.00 84.12 73 MET A O 1
ATOM 600 N N . ALA A 1 74 ? -7.113 -6.720 1.004 1.00 84.75 74 ALA A N 1
ATOM 601 C CA . ALA A 1 74 ? -7.729 -8.026 1.236 1.00 84.75 74 ALA A CA 1
ATOM 602 C C . ALA A 1 74 ? -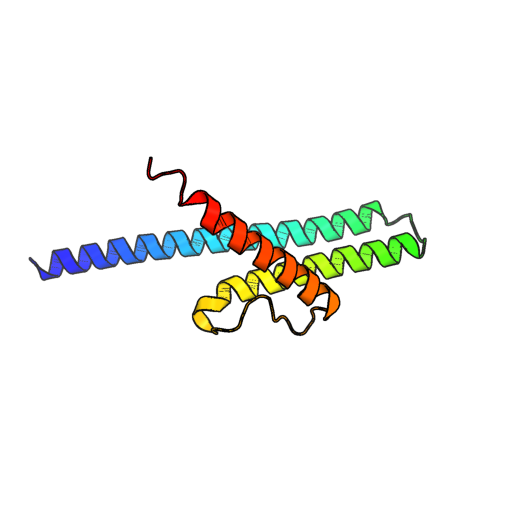7.536 -8.501 2.688 1.00 84.75 74 ALA A C 1
ATOM 604 O O . ALA A 1 74 ? -8.437 -9.080 3.286 1.00 84.75 74 ALA A O 1
ATOM 605 N N . THR A 1 75 ? -6.383 -8.198 3.292 1.00 84.69 75 THR A N 1
ATOM 606 C CA . THR A 1 75 ? -6.079 -8.541 4.690 1.00 84.69 75 THR A CA 1
ATOM 607 C C . THR A 1 75 ? -6.981 -7.782 5.660 1.00 84.69 75 THR A C 1
ATOM 609 O O . THR A 1 75 ? -7.429 -8.343 6.657 1.00 84.69 75 THR A O 1
ATOM 612 N N . MET A 1 76 ? -7.313 -6.524 5.363 1.00 81.38 76 MET A N 1
ATOM 613 C CA . MET A 1 76 ? -8.290 -5.774 6.157 1.00 81.38 76 MET A CA 1
ATOM 614 C C . MET A 1 76 ? -9.708 -6.321 6.011 1.00 81.38 76 MET A C 1
ATOM 616 O O . MET A 1 76 ? -10.471 -6.343 6.975 1.00 81.38 76 MET A O 1
ATOM 620 N N . GLU A 1 77 ? -10.068 -6.737 4.800 1.00 82.56 77 GLU A N 1
ATOM 621 C CA . GLU A 1 77 ? -11.395 -7.266 4.488 1.00 82.56 77 GLU A CA 1
ATOM 622 C C . GLU A 1 77 ? -11.570 -8.725 4.924 1.00 82.56 77 GLU A C 1
ATOM 624 O O . GLU A 1 77 ? -12.702 -9.207 4.970 1.00 82.56 77 GLU A O 1
ATOM 629 N N . TYR A 1 78 ? -10.489 -9.407 5.320 1.00 82.56 78 TYR A N 1
ATOM 630 C CA . TYR A 1 78 ? -10.491 -10.813 5.721 1.00 82.56 78 TYR A CA 1
ATOM 631 C C . TYR A 1 78 ? -11.557 -11.133 6.774 1.00 82.56 78 TYR A C 1
ATOM 633 O O . TYR A 1 78 ? -12.302 -12.101 6.628 1.00 82.56 78 TYR A O 1
ATOM 641 N N . GLN A 1 79 ? -11.696 -10.285 7.800 1.00 74.81 79 GLN A N 1
ATOM 642 C CA . GLN A 1 79 ? -12.695 -10.502 8.852 1.00 74.81 79 GLN A CA 1
ATOM 643 C C . GLN A 1 79 ? -14.144 -10.380 8.356 1.00 74.81 79 GLN A C 1
ATOM 645 O O . GLN A 1 79 ? -15.044 -10.943 8.972 1.00 74.81 79 GLN A O 1
ATOM 650 N N . SER A 1 80 ? -14.372 -9.654 7.260 1.00 78.62 80 SER A N 1
ATOM 651 C CA . SER A 1 80 ? -15.696 -9.436 6.670 1.00 78.62 80 SER A CA 1
ATOM 652 C C . SER A 1 80 ? -16.038 -10.493 5.614 1.00 78.62 80 SER A C 1
ATOM 654 O O . SER A 1 80 ? -17.151 -11.008 5.593 1.00 78.62 80 SER A O 1
ATOM 656 N N . GLN A 1 81 ? -15.079 -10.834 4.746 1.00 77.31 81 GLN A N 1
ATOM 657 C CA . GLN A 1 81 ? -15.312 -11.672 3.563 1.00 77.31 81 GLN A CA 1
ATOM 658 C C . GLN A 1 81 ? -14.914 -13.144 3.752 1.00 77.31 81 GLN A C 1
ATOM 660 O O . GLN A 1 81 ? -15.301 -13.975 2.937 1.00 77.31 81 GLN A O 1
ATOM 665 N N . GLN A 1 82 ? -14.135 -13.485 4.790 1.00 75.06 82 GLN A N 1
ATOM 666 C CA . GLN A 1 82 ? -13.595 -14.836 5.035 1.00 75.06 82 GLN A CA 1
ATOM 667 C C . GLN A 1 82 ? -12.801 -15.436 3.855 1.00 75.06 82 GLN A C 1
ATOM 669 O O . GLN A 1 82 ? -12.552 -16.640 3.798 1.00 75.06 82 GLN A O 1
ATOM 674 N N . HIS A 1 83 ? -12.375 -14.606 2.903 1.00 76.19 83 HIS A N 1
ATOM 675 C CA . HIS A 1 83 ? -11.519 -15.016 1.800 1.00 76.19 83 HIS A CA 1
ATOM 676 C C . HIS A 1 83 ? -10.059 -14.818 2.170 1.00 76.19 83 HIS A C 1
ATOM 678 O O . HIS A 1 83 ? -9.651 -13.716 2.522 1.00 76.19 83 HIS A O 1
ATOM 684 N N . ALA A 1 84 ? -9.276 -15.891 2.064 1.00 75.19 84 ALA A N 1
ATOM 685 C CA . ALA A 1 84 ? -7.839 -15.873 2.292 1.00 75.19 84 ALA A CA 1
ATOM 686 C C . ALA A 1 84 ? -7.170 -14.705 1.531 1.00 75.19 84 ALA A C 1
ATOM 688 O O . ALA A 1 84 ? -7.238 -14.677 0.299 1.00 75.19 84 ALA A O 1
ATOM 689 N N . PRO A 1 85 ? -6.513 -13.755 2.221 1.00 73.31 85 PRO A N 1
ATOM 690 C CA . PRO A 1 85 ? -6.013 -12.524 1.607 1.00 73.31 85 PRO A CA 1
ATOM 691 C C . PRO A 1 85 ? -4.879 -12.746 0.598 1.00 73.31 85 PRO A C 1
ATOM 693 O O . PRO A 1 85 ? -4.593 -11.869 -0.213 1.00 73.31 85 PRO A O 1
ATOM 696 N N . TRP A 1 86 ? -4.262 -13.929 0.607 1.00 75.19 86 TRP A N 1
ATOM 697 C CA . TRP A 1 86 ? -3.269 -14.368 -0.377 1.00 75.19 86 TRP A CA 1
ATOM 698 C C . TRP A 1 86 ? -3.882 -14.910 -1.682 1.00 75.19 86 TRP A C 1
ATOM 700 O O . TRP A 1 86 ? -3.172 -15.088 -2.668 1.00 75.19 86 TRP A O 1
ATOM 710 N N . ARG A 1 87 ? -5.205 -15.120 -1.755 1.00 71.00 87 ARG A N 1
ATOM 711 C CA . ARG A 1 87 ? -5.900 -15.556 -2.981 1.00 71.00 87 ARG A CA 1
ATOM 712 C C . ARG A 1 87 ? -6.367 -14.373 -3.829 1.00 71.00 87 ARG A C 1
ATOM 714 O O . ARG A 1 87 ? -7.549 -14.222 -4.122 1.00 71.00 87 ARG A O 1
ATOM 721 N N . VAL A 1 88 ? -5.424 -13.536 -4.249 1.00 76.81 88 VAL A N 1
ATOM 722 C CA . VAL A 1 88 ? -5.701 -12.426 -5.172 1.00 76.81 88 VAL A CA 1
ATOM 723 C C . VAL A 1 88 ? -5.706 -12.970 -6.612 1.00 76.81 88 VAL A C 1
ATOM 725 O O . VAL A 1 88 ? -4.742 -13.643 -6.996 1.00 76.81 88 VAL A O 1
ATOM 728 N N . PRO A 1 89 ? -6.764 -12.754 -7.423 1.00 73.62 89 PRO A N 1
ATOM 729 C CA . PRO A 1 89 ? -6.881 -13.349 -8.759 1.00 73.62 89 PRO A CA 1
ATOM 730 C C . PRO A 1 89 ? -5.805 -12.859 -9.733 1.00 73.62 89 PRO A C 1
ATOM 732 O O . PRO A 1 89 ? -5.470 -13.574 -10.669 1.00 73.62 89 PRO A O 1
ATOM 735 N N . GLU A 1 90 ? -5.235 -11.677 -9.494 1.00 74.69 90 GLU A N 1
ATOM 736 C CA . GLU A 1 90 ? -4.165 -11.110 -10.317 1.00 74.69 90 GLU A CA 1
ATOM 737 C C . GLU A 1 90 ? -2.770 -11.664 -10.002 1.00 74.69 90 GLU A C 1
ATOM 739 O O . GLU A 1 90 ? -1.841 -11.394 -10.758 1.00 74.69 90 GLU A O 1
ATOM 744 N N . MET A 1 91 ? -2.607 -12.403 -8.902 1.00 77.44 91 MET A N 1
ATOM 745 C CA . MET A 1 91 ? -1.323 -12.984 -8.517 1.00 77.44 91 MET A CA 1
ATOM 746 C C . MET A 1 91 ? -1.007 -14.194 -9.398 1.00 77.44 91 MET A C 1
ATOM 748 O O . MET A 1 91 ? -1.844 -15.088 -9.541 1.00 77.44 91 MET A O 1
ATOM 752 N N . SER A 1 92 ? 0.203 -14.233 -9.959 1.00 79.44 92 SER A N 1
ATOM 753 C CA . SER A 1 92 ? 0.685 -15.391 -10.716 1.00 79.44 92 SER A CA 1
ATOM 754 C C . SER A 1 92 ? 0.774 -16.623 -9.811 1.00 79.44 92 SER A C 1
ATOM 756 O O . SER A 1 92 ? 1.114 -16.503 -8.633 1.00 79.44 92 SER A O 1
ATOM 758 N N . ASP A 1 93 ? 0.530 -17.819 -10.348 1.00 74.75 93 ASP A N 1
ATOM 759 C CA . ASP A 1 93 ? 0.585 -19.066 -9.569 1.00 74.75 93 ASP A CA 1
ATOM 760 C C . ASP A 1 93 ? 1.970 -19.311 -8.946 1.00 74.75 93 ASP A C 1
ATOM 762 O O . ASP A 1 93 ? 2.076 -19.853 -7.849 1.00 74.75 93 ASP A O 1
ATOM 766 N N . GLN A 1 94 ? 3.033 -18.829 -9.594 1.00 77.06 94 GLN A N 1
ATOM 767 C CA . GLN A 1 94 ? 4.388 -18.877 -9.042 1.00 77.06 94 GLN A CA 1
ATOM 768 C C . GLN A 1 94 ? 4.542 -17.982 -7.802 1.00 77.06 94 GLN A C 1
ATOM 770 O O . GLN A 1 94 ? 5.137 -18.389 -6.811 1.00 77.06 94 GLN A O 1
ATOM 775 N N . GLU A 1 95 ? 3.965 -16.780 -7.832 1.00 73.25 95 GLU A N 1
ATOM 776 C CA . GLU A 1 95 ? 4.030 -15.827 -6.717 1.00 73.25 95 GLU A CA 1
ATOM 777 C C . GLU A 1 95 ? 3.176 -16.292 -5.536 1.00 73.25 95 GLU A C 1
ATOM 779 O O . GLU A 1 95 ? 3.531 -16.049 -4.386 1.00 73.25 95 GLU A O 1
ATOM 784 N N . ARG A 1 96 ? 2.078 -17.005 -5.817 1.00 73.75 96 ARG A N 1
ATOM 785 C CA . ARG A 1 96 ? 1.279 -17.680 -4.788 1.00 73.75 96 ARG A CA 1
ATOM 786 C C . ARG A 1 96 ? 2.083 -18.756 -4.079 1.00 73.75 96 ARG A C 1
ATOM 788 O O . ARG A 1 96 ? 2.048 -18.803 -2.858 1.00 73.75 96 ARG A O 1
ATOM 795 N N . HIS A 1 97 ? 2.818 -19.576 -4.827 1.00 74.75 97 HIS A N 1
ATOM 796 C CA . HIS A 1 97 ? 3.628 -20.641 -4.245 1.00 74.75 97 HIS A CA 1
ATOM 797 C C . HIS A 1 97 ? 4.756 -20.087 -3.363 1.00 74.75 97 HIS A C 1
ATOM 799 O O . HIS A 1 97 ? 4.942 -20.559 -2.246 1.00 74.75 97 HIS A O 1
ATOM 805 N N . GLU A 1 98 ? 5.439 -19.028 -3.815 1.00 78.81 98 GLU A N 1
ATOM 806 C CA . GLU A 1 98 ? 6.451 -18.320 -3.013 1.00 78.81 98 GLU A CA 1
ATOM 807 C C . GLU A 1 98 ? 5.853 -17.746 -1.714 1.00 78.81 98 GLU A C 1
ATOM 809 O O . GLU A 1 98 ? 6.473 -17.804 -0.653 1.00 78.81 98 GLU A O 1
ATOM 814 N N . LEU A 1 99 ? 4.633 -17.204 -1.771 1.00 74.12 99 LEU A N 1
ATOM 815 C CA . LEU A 1 99 ? 3.932 -16.692 -0.591 1.00 74.12 99 LEU A CA 1
ATOM 816 C C . LEU A 1 99 ? 3.487 -17.797 0.365 1.00 74.12 99 LEU A C 1
ATOM 818 O O . LEU A 1 99 ? 3.632 -17.635 1.572 1.00 74.12 99 LEU A O 1
ATOM 822 N N . GLU A 1 100 ? 2.954 -18.901 -0.155 1.00 75.38 100 GLU A N 1
ATOM 823 C CA . GLU A 1 100 ? 2.561 -20.060 0.649 1.00 75.38 100 GLU A CA 1
ATOM 824 C C . GLU A 1 100 ? 3.771 -20.668 1.366 1.00 75.38 100 GLU A C 1
ATOM 826 O O . GLU A 1 100 ? 3.682 -20.964 2.555 1.00 75.38 100 GLU A O 1
ATOM 831 N N . GLU A 1 101 ? 4.922 -20.761 0.696 1.00 77.31 101 GLU A N 1
ATOM 832 C CA . GLU A 1 101 ? 6.173 -21.218 1.308 1.00 77.31 101 GLU A CA 1
ATOM 833 C C . GLU A 1 101 ? 6.621 -20.289 2.448 1.00 77.31 101 GLU A C 1
ATOM 835 O O . GLU A 1 101 ? 6.928 -20.749 3.547 1.00 77.31 101 GLU A O 1
ATOM 840 N N . VAL A 1 102 ? 6.594 -18.969 2.237 1.00 76.19 102 VAL A N 1
ATOM 841 C CA . VAL A 1 102 ? 6.957 -17.996 3.281 1.00 76.19 102 VAL A CA 1
ATOM 842 C C . VAL A 1 102 ? 5.980 -18.031 4.460 1.00 76.19 102 VAL A C 1
ATOM 844 O O . VAL A 1 102 ? 6.409 -17.899 5.608 1.00 76.19 102 VAL A O 1
ATOM 847 N N . ILE A 1 103 ? 4.680 -18.207 4.209 1.00 72.38 103 ILE A N 1
ATOM 848 C CA . ILE A 1 103 ? 3.662 -18.294 5.265 1.00 72.38 103 ILE A CA 1
ATOM 849 C C . ILE A 1 103 ? 3.886 -19.549 6.115 1.00 72.38 103 ILE A C 1
ATOM 851 O O . ILE A 1 103 ? 3.966 -19.425 7.335 1.00 72.38 103 ILE A O 1
ATOM 855 N N . LEU A 1 104 ? 4.081 -20.713 5.489 1.00 68.69 104 LEU A N 1
ATOM 856 C CA . LEU A 1 104 ? 4.339 -21.978 6.190 1.00 68.69 104 LEU A CA 1
ATOM 857 C C . LEU A 1 104 ? 5.606 -21.901 7.059 1.00 68.69 104 LEU A C 1
ATOM 859 O O . LEU A 1 104 ? 5.585 -22.281 8.225 1.00 68.69 104 LEU A O 1
ATOM 863 N N . LEU A 1 105 ? 6.683 -21.301 6.541 1.00 69.50 105 LEU A N 1
ATOM 864 C CA . LEU A 1 105 ? 7.916 -21.079 7.309 1.00 69.50 105 LEU A CA 1
ATOM 865 C C . LEU A 1 105 ? 7.741 -20.093 8.475 1.00 69.50 105 LEU A C 1
ATOM 867 O O . LEU A 1 105 ? 8.507 -20.118 9.440 1.00 69.50 105 LEU A O 1
ATOM 871 N N . THR A 1 106 ? 6.768 -19.186 8.382 1.00 64.75 106 THR A N 1
ATOM 872 C CA . THR A 1 106 ? 6.476 -18.232 9.455 1.00 64.75 106 THR A CA 1
ATOM 873 C C . THR A 1 106 ? 5.645 -18.888 10.557 1.00 64.75 106 THR A C 1
ATOM 875 O O . THR A 1 106 ? 5.898 -18.603 11.726 1.00 64.75 106 THR A O 1
ATOM 878 N N . GLU A 1 107 ? 4.713 -19.785 10.220 1.00 58.50 107 GLU A N 1
ATOM 879 C CA . GLU A 1 107 ? 3.934 -20.559 11.200 1.00 58.50 107 GLU A CA 1
ATOM 880 C C . GLU A 1 107 ? 4.847 -21.443 12.071 1.00 58.50 107 GLU A C 1
ATOM 882 O O . GLU A 1 107 ? 4.765 -21.370 13.298 1.00 58.50 107 GLU A O 1
ATOM 887 N N . ASP A 1 108 ? 5.827 -22.128 11.471 1.00 57.31 108 ASP A N 1
ATOM 888 C CA . ASP A 1 108 ? 6.821 -22.934 12.205 1.00 57.31 108 ASP A CA 1
ATOM 889 C C . ASP A 1 108 ? 7.699 -22.102 13.169 1.00 57.31 108 ASP A C 1
ATOM 891 O O . ASP A 1 108 ? 8.211 -22.603 14.173 1.00 57.31 108 ASP A O 1
ATOM 895 N N . ASN A 1 109 ? 7.885 -20.808 12.890 1.00 52.50 109 ASN A N 1
ATOM 896 C CA . ASN A 1 109 ? 8.703 -19.906 13.709 1.00 52.50 109 ASN A CA 1
ATOM 897 C C . ASN A 1 109 ? 7.902 -19.221 14.836 1.00 52.50 109 ASN A C 1
ATOM 899 O O . ASN A 1 109 ? 8.486 -18.707 15.795 1.00 52.50 109 ASN A O 1
ATOM 903 N N . VAL A 1 110 ? 6.568 -19.196 14.739 1.00 53.84 110 VAL A N 1
ATOM 904 C CA . VAL A 1 110 ? 5.687 -18.664 15.790 1.00 53.84 110 VAL A CA 1
ATOM 905 C C . VAL A 1 110 ? 5.501 -19.699 16.906 1.00 53.84 110 VAL A C 1
ATOM 907 O O . VAL A 1 110 ? 5.644 -19.335 18.073 1.00 53.84 110 VAL A O 1
ATOM 910 N N . ASP A 1 111 ? 5.360 -20.987 16.575 1.00 52.41 111 ASP A N 1
ATOM 911 C CA . ASP A 1 111 ? 5.280 -22.073 17.572 1.00 52.41 111 ASP A CA 1
ATOM 912 C C . ASP A 1 111 ? 6.586 -22.264 18.376 1.00 52.41 111 ASP A C 1
ATOM 914 O O . ASP A 1 111 ? 6.577 -22.756 19.506 1.00 52.41 111 ASP A O 1
ATOM 918 N N . GLY A 1 112 ? 7.729 -21.808 17.851 1.00 48.59 112 GLY A N 1
ATOM 919 C CA . GLY A 1 112 ? 9.017 -21.843 18.554 1.00 48.59 112 GLY A CA 1
ATOM 920 C C . GLY A 1 112 ? 9.208 -20.760 19.628 1.00 48.59 112 GLY A C 1
ATOM 921 O O . GLY A 1 112 ? 10.076 -20.905 20.494 1.00 48.59 112 GLY A O 1
ATOM 922 N N . LYS A 1 113 ? 8.422 -19.673 19.603 1.00 44.59 113 LYS A N 1
ATOM 923 C CA . LYS A 1 113 ? 8.579 -18.532 20.530 1.00 44.59 113 LYS A CA 1
ATOM 924 C C . LYS A 1 113 ? 7.719 -18.621 21.787 1.00 44.59 113 LYS A C 1
ATOM 926 O O . LYS A 1 113 ? 8.103 -18.054 22.810 1.00 44.59 113 LYS A O 1
ATOM 931 N N . ASP A 1 114 ? 6.633 -19.383 21.751 1.00 46.97 114 ASP A N 1
ATOM 932 C CA . ASP A 1 114 ? 5.773 -19.578 22.924 1.00 46.97 114 ASP A CA 1
ATOM 933 C C . ASP A 1 114 ? 6.351 -20.609 23.914 1.00 46.97 114 ASP A C 1
ATOM 935 O O . ASP A 1 114 ? 6.015 -20.598 25.098 1.00 46.97 114 ASP A O 1
ATOM 939 N N . ALA A 1 115 ? 7.309 -21.437 23.482 1.00 48.84 115 ALA A N 1
ATOM 940 C CA . ALA A 1 115 ? 7.986 -22.408 24.344 1.00 48.84 115 ALA A CA 1
ATOM 941 C C . ALA A 1 115 ? 9.101 -21.809 25.232 1.00 48.84 115 ALA A C 1
ATOM 943 O O . ALA A 1 115 ? 9.526 -22.452 26.189 1.00 48.84 115 ALA A O 1
ATOM 944 N N . THR A 1 116 ? 9.592 -20.594 24.952 1.00 48.47 116 THR A N 1
ATOM 945 C CA . THR A 1 116 ? 10.732 -19.993 25.684 1.00 48.47 116 THR A CA 1
ATOM 946 C C . THR A 1 116 ? 10.344 -18.962 26.750 1.00 48.47 116 THR A C 1
ATOM 948 O O . THR A 1 116 ? 11.224 -18.451 27.438 1.00 48.47 116 THR A O 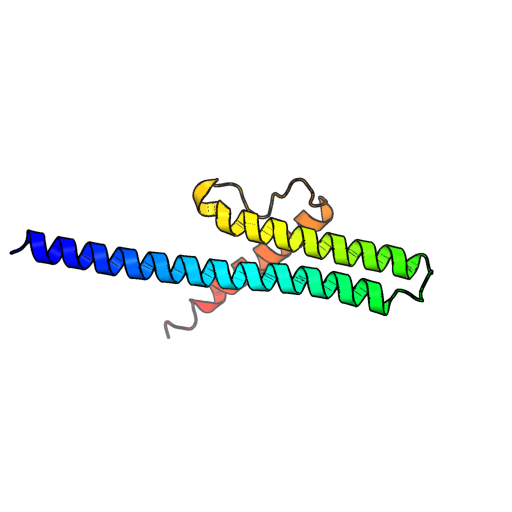1
ATOM 951 N N . LEU A 1 117 ? 9.050 -18.677 26.939 1.00 46.53 117 LEU A N 1
ATOM 952 C CA . LEU A 1 117 ? 8.551 -17.754 27.975 1.00 46.53 117 LEU A CA 1
ATOM 953 C C . LEU A 1 117 ? 7.868 -18.457 29.166 1.00 46.53 117 LEU A C 1
ATOM 955 O O . LEU A 1 117 ? 7.278 -17.788 30.012 1.00 46.53 117 LEU A O 1
ATOM 959 N N . ALA A 1 118 ? 7.971 -19.787 29.259 1.00 40.88 118 ALA A N 1
ATOM 960 C CA . ALA A 1 118 ? 7.399 -20.597 30.342 1.00 40.88 118 ALA A CA 1
ATOM 961 C C . ALA A 1 118 ? 8.452 -21.354 31.185 1.00 40.88 118 ALA A C 1
ATOM 963 O O . ALA A 1 118 ? 8.125 -22.378 31.787 1.00 40.88 118 ALA A O 1
ATOM 964 N N . GLY A 1 119 ? 9.703 -20.874 31.214 1.00 39.12 119 GLY A N 1
ATOM 965 C CA . GLY A 1 119 ? 10.803 -21.430 32.017 1.00 39.12 119 GLY A CA 1
ATOM 966 C C . GLY A 1 119 ? 11.288 -20.472 33.091 1.00 39.12 119 GLY A C 1
ATOM 967 O O . GLY A 1 119 ? 11.580 -19.311 32.728 1.00 39.12 119 GLY A O 1
#

Organism: Trieres chinensis (NCBI:txid1514140)

Foldseek 3Di:
DVVVVVVVVVVVVVVVVVVVVVVVVVVLVVLLVVLVVVLVVLCVVCVVPPDPVSVVVSVVSNVVSVLVNQLVVLVVCCVVPVDDSLPDVPDDPVNSVVVVVVVVVVVVVVVVVVVPPPD